Protein AF-A0A9D4FCJ6-F1 (afdb_monomer_lite)

Organism: Dreissena polymorpha (NCBI:txid45954)

Secondary structure (DSSP, 8-state):
-PPPPEEP-S-PPTT-PPPEE---SSHHHHHHHHHHGGGGTTSS--------HHHHHHHHHHHHHS-TT-EEEEETTEEEEE-TTS-EEE--HHHHHHHHSS----S-SSSS---

Foldseek 3Di:
DFDDWDFDDDDDDPPDDTDTDGDDPDPVVVVVCVVCQCVCPVPPDHDADPEDPLLVVLQVLLQVQDDPLKDWGDDPNWIWIQDNVRDIDTDDQVNSCVSPVDGRDDPDDDPPDDD

Radius of gyration: 16.78 Å; chains: 1; bounding box: 44×42×33 Å

pLDDT: mean 80.66, std 16.53, range [35.34, 95.31]

Sequence (115 aa):
MALRPARTGSHLKEGYTRPIIVKFVARQKRNFVMSNRKLFKGTNIFINEDLTNINQKVLMTIKKALPEKETVWSWDGKLFHKTTKGDIRPIAYEDYKQLMGMDWPKLINRFFNVQ

Structure (mmCIF, N/CA/C/O backbone):
data_AF-A0A9D4FCJ6-F1
#
_entry.id   AF-A0A9D4FCJ6-F1
#
loop_
_atom_site.group_PDB
_atom_site.id
_atom_site.type_symbol
_atom_site.label_atom_id
_atom_site.label_alt_id
_atom_site.label_comp_id
_atom_site.label_asym_id
_atom_site.label_entity_id
_atom_site.label_seq_id
_atom_site.pdbx_PDB_ins_code
_atom_site.Cartn_x
_atom_site.Cartn_y
_atom_site.Cartn_z
_atom_site.occupancy
_atom_site.B_iso_or_equiv
_atom_site.auth_seq_id
_atom_site.auth_comp_id
_atom_site.auth_asym_id
_atom_site.auth_atom_id
_atom_site.pdbx_PDB_model_num
ATOM 1 N N . MET A 1 1 ? -6.524 -22.218 -16.390 1.00 35.81 1 MET A N 1
ATOM 2 C CA . MET A 1 1 ? -5.585 -23.123 -15.697 1.00 35.81 1 MET A CA 1
ATOM 3 C C . MET A 1 1 ? -4.798 -22.299 -14.682 1.00 35.81 1 MET A C 1
ATOM 5 O O . MET A 1 1 ? -4.060 -21.417 -15.094 1.00 35.81 1 MET A O 1
ATOM 9 N N . ALA A 1 2 ? -5.053 -22.454 -13.380 1.00 35.34 2 ALA A N 1
ATOM 10 C CA . ALA A 1 2 ? -4.330 -21.732 -12.327 1.00 35.34 2 ALA A CA 1
ATOM 11 C C . ALA A 1 2 ? -3.246 -22.652 -11.747 1.00 35.34 2 ALA A C 1
ATOM 13 O O . ALA A 1 2 ? -3.515 -23.821 -11.480 1.00 35.34 2 ALA A O 1
ATOM 14 N N . LEU A 1 3 ? -2.023 -22.139 -11.601 1.00 45.19 3 LEU A N 1
ATOM 15 C CA . LEU A 1 3 ? -0.913 -22.855 -10.971 1.00 45.19 3 LEU A CA 1
ATOM 16 C C . LEU A 1 3 ? -1.247 -23.132 -9.495 1.00 45.19 3 LEU A C 1
ATOM 18 O O . LEU A 1 3 ? -1.906 -22.315 -8.850 1.00 45.19 3 LEU A O 1
ATOM 22 N N . ARG A 1 4 ? -0.817 -24.292 -8.975 1.00 45.94 4 ARG A N 1
ATOM 23 C CA . ARG A 1 4 ? -1.114 -24.729 -7.601 1.00 45.94 4 ARG A CA 1
ATOM 24 C C . ARG A 1 4 ? -0.686 -23.653 -6.584 1.00 45.94 4 ARG A C 1
ATOM 26 O O . ARG A 1 4 ? 0.454 -23.194 -6.655 1.00 45.94 4 ARG A O 1
ATOM 33 N N . PRO A 1 5 ? -1.560 -23.258 -5.645 1.00 58.53 5 PRO A N 1
ATOM 34 C CA . PRO A 1 5 ? -1.207 -22.298 -4.606 1.00 58.53 5 PRO A CA 1
ATOM 35 C C . PRO A 1 5 ? -0.121 -22.857 -3.676 1.00 58.53 5 PRO A C 1
ATOM 37 O O . PRO A 1 5 ? -0.233 -23.987 -3.201 1.00 58.53 5 PRO A O 1
ATOM 40 N N . ALA A 1 6 ? 0.905 -22.056 -3.388 1.00 66.31 6 ALA A N 1
ATOM 41 C CA . ALA A 1 6 ? 1.949 -22.388 -2.416 1.00 66.31 6 ALA A CA 1
ATOM 42 C C . ALA A 1 6 ? 1.629 -21.748 -1.051 1.00 66.31 6 ALA A C 1
ATOM 44 O O . ALA A 1 6 ? 1.069 -20.653 -0.995 1.00 66.31 6 ALA A O 1
ATOM 45 N N . ARG A 1 7 ? 1.973 -22.415 0.060 1.00 64.69 7 ARG A N 1
ATOM 46 C CA . ARG A 1 7 ? 1.858 -21.860 1.426 1.00 64.69 7 ARG A CA 1
ATOM 47 C C . ARG A 1 7 ? 3.229 -21.384 1.914 1.00 64.69 7 ARG A C 1
ATOM 49 O O . ARG A 1 7 ? 4.216 -22.081 1.704 1.00 64.69 7 ARG A O 1
ATOM 56 N N . THR A 1 8 ? 3.290 -20.239 2.588 1.00 62.97 8 THR A N 1
ATOM 57 C CA . THR A 1 8 ? 4.548 -19.652 3.095 1.00 62.97 8 THR A CA 1
ATOM 58 C C . THR A 1 8 ? 4.866 -20.102 4.529 1.00 62.97 8 THR A C 1
ATOM 60 O O . THR A 1 8 ? 3.956 -20.183 5.354 1.00 62.97 8 THR A O 1
ATOM 63 N N . GLY A 1 9 ? 6.153 -20.330 4.841 1.00 58.38 9 GLY A N 1
ATOM 64 C CA . GLY A 1 9 ? 6.679 -20.602 6.194 1.00 58.38 9 GLY A CA 1
ATOM 65 C C . GLY A 1 9 ? 6.481 -22.043 6.693 1.00 58.38 9 GLY A C 1
ATOM 66 O O . GLY A 1 9 ? 5.451 -22.660 6.425 1.00 58.38 9 GLY A O 1
ATOM 67 N N . SER A 1 10 ? 7.466 -22.598 7.415 1.00 56.03 10 SER A N 1
ATOM 68 C CA . SER A 1 10 ? 7.436 -23.970 7.961 1.00 56.03 10 SER A CA 1
ATOM 69 C C . SER A 1 10 ? 6.685 -24.081 9.295 1.00 56.03 10 SER A C 1
ATOM 71 O O . SER A 1 10 ? 6.004 -25.084 9.512 1.00 56.03 10 SER A O 1
ATOM 73 N N . HIS A 1 11 ? 6.701 -23.033 10.128 1.00 57.62 11 HIS A N 1
ATOM 74 C CA . HIS A 1 11 ? 6.054 -22.997 11.446 1.00 57.62 11 HIS A CA 1
ATOM 75 C C . HIS A 1 11 ? 5.089 -21.811 11.564 1.00 57.62 11 HIS A C 1
ATOM 77 O O . HIS A 1 11 ? 5.460 -20.663 11.332 1.00 57.62 11 HIS A O 1
ATOM 83 N N . LEU A 1 12 ? 3.836 -22.097 11.916 1.00 63.62 12 LEU A N 1
ATOM 84 C CA . LEU A 1 12 ? 2.846 -21.090 12.295 1.00 63.62 12 LEU A CA 1
ATOM 85 C C . LEU A 1 12 ? 2.755 -20.998 13.814 1.00 63.62 12 LEU A C 1
ATOM 87 O O . LEU A 1 12 ? 2.987 -21.990 14.500 1.00 63.62 12 LEU A O 1
ATOM 91 N N . LYS A 1 13 ? 2.310 -19.843 14.318 1.00 71.69 13 LYS A N 1
ATOM 92 C CA . LYS A 1 13 ? 1.714 -19.776 15.656 1.00 71.69 13 LYS A CA 1
ATOM 93 C C . LYS A 1 13 ? 0.420 -20.592 15.675 1.00 71.69 13 LYS A C 1
ATOM 95 O O . LYS A 1 13 ? -0.358 -20.541 14.721 1.00 71.69 13 LYS A O 1
ATOM 100 N N . GLU A 1 14 ? 0.207 -21.325 16.759 1.00 79.06 14 GLU A N 1
ATOM 101 C CA . GLU A 1 14 ? -1.003 -22.110 16.995 1.00 79.06 14 GLU A CA 1
ATOM 102 C C . GLU A 1 14 ? -2.263 -21.235 16.852 1.00 79.06 14 GLU A C 1
ATOM 104 O O . GLU A 1 14 ? -2.270 -20.070 17.254 1.00 79.06 14 GLU A O 1
ATOM 109 N N . GLY A 1 15 ? -3.299 -21.761 16.190 1.00 79.00 15 GLY A N 1
ATOM 110 C CA . GLY A 1 15 ? -4.557 -21.044 15.933 1.00 79.00 15 GLY A CA 1
ATOM 111 C C . GLY A 1 15 ? -4.603 -20.142 14.687 1.00 79.00 15 GLY A C 1
ATOM 112 O O . GLY A 1 15 ? -5.662 -19.595 14.389 1.00 79.00 15 GLY A O 1
ATOM 113 N N . TYR A 1 16 ? -3.516 -19.997 13.916 1.00 79.94 16 TYR A N 1
ATOM 114 C CA . TYR A 1 16 ? -3.502 -19.169 12.695 1.00 79.94 16 TYR A CA 1
ATOM 115 C C . TYR A 1 16 ? -3.460 -20.005 11.410 1.00 79.94 16 TYR A C 1
ATOM 117 O O . TYR A 1 16 ? -2.755 -21.005 11.327 1.00 79.94 16 TYR A O 1
ATOM 125 N N . THR A 1 17 ? -4.171 -19.573 10.363 1.00 84.12 17 THR A N 1
ATOM 126 C CA . THR A 1 17 ? -4.112 -20.209 9.030 1.00 84.12 17 THR A CA 1
ATOM 127 C C . THR A 1 17 ? -2.962 -19.630 8.199 1.00 84.12 17 THR A C 1
ATOM 129 O O . THR A 1 17 ? -2.733 -18.420 8.219 1.00 84.12 17 THR A O 1
ATOM 132 N N . ARG A 1 18 ? -2.234 -20.474 7.442 1.00 82.69 18 ARG A N 1
ATOM 133 C CA . ARG A 1 18 ? -1.125 -20.009 6.580 1.00 82.69 18 ARG A CA 1
ATOM 134 C C . ARG A 1 18 ? -1.661 -19.114 5.466 1.00 82.69 18 ARG A C 1
ATOM 136 O O . ARG A 1 18 ? -2.619 -19.517 4.802 1.00 82.69 18 ARG A O 1
ATOM 143 N N . PRO A 1 19 ? -0.999 -17.981 5.180 1.00 88.25 19 PRO A N 1
ATOM 144 C CA . PRO A 1 19 ? -1.234 -17.257 3.945 1.00 88.25 19 PRO A CA 1
ATOM 145 C C . PRO A 1 19 ? -1.007 -18.164 2.735 1.00 88.25 19 PRO A C 1
ATOM 147 O O . PRO A 1 19 ? -0.107 -19.012 2.721 1.00 88.25 19 PRO A O 1
ATOM 150 N N . ILE A 1 20 ? -1.830 -17.963 1.712 1.00 90.62 20 ILE A N 1
ATOM 151 C CA . ILE A 1 20 ? -1.710 -18.645 0.431 1.00 90.62 20 ILE A CA 1
ATOM 152 C C . ILE A 1 20 ? -1.101 -17.662 -0.566 1.00 90.62 20 ILE A C 1
ATOM 154 O O . ILE A 1 20 ? -1.678 -16.607 -0.824 1.00 90.62 20 ILE A O 1
ATOM 158 N N . ILE A 1 21 ? 0.043 -18.019 -1.151 1.00 90.75 21 ILE A N 1
ATOM 159 C CA . ILE A 1 21 ? 0.642 -17.268 -2.255 1.00 90.75 21 ILE A CA 1
ATOM 160 C C . ILE A 1 21 ? 0.026 -17.767 -3.558 1.00 90.75 21 ILE A C 1
ATOM 162 O O . ILE A 1 21 ? 0.144 -18.940 -3.927 1.00 90.75 21 I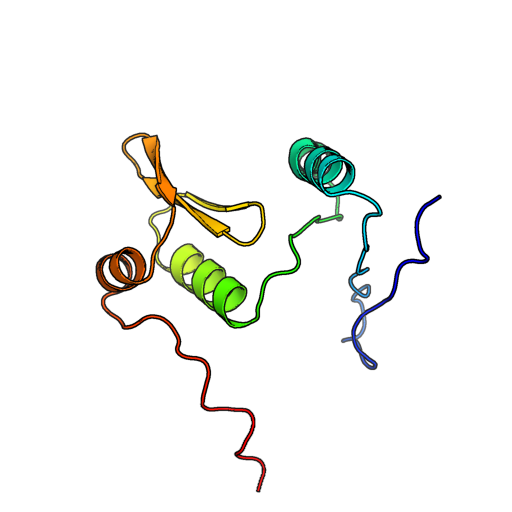LE A O 1
ATOM 166 N N . VAL A 1 22 ? -0.626 -16.851 -4.270 1.00 91.88 22 VAL A N 1
ATOM 167 C CA . VAL A 1 22 ? -1.272 -17.124 -5.553 1.00 91.88 22 VAL A CA 1
ATOM 168 C C . VAL A 1 22 ? -0.478 -16.461 -6.670 1.00 91.88 22 VAL A C 1
ATOM 170 O O . VAL A 1 22 ? -0.413 -15.236 -6.764 1.00 91.88 22 VAL A O 1
ATOM 173 N N . LYS A 1 23 ? 0.088 -17.278 -7.563 1.00 92.50 23 LYS A N 1
ATOM 174 C CA . LYS A 1 23 ? 0.703 -16.802 -8.804 1.00 92.50 23 LYS A CA 1
ATOM 175 C C . LYS A 1 23 ? -0.340 -16.794 -9.917 1.00 92.50 23 LYS A C 1
ATOM 177 O O . LYS A 1 23 ? -0.823 -17.841 -10.346 1.00 92.50 23 LYS A O 1
ATOM 182 N N . PHE A 1 24 ? -0.684 -15.606 -10.397 1.00 92.75 24 PHE A N 1
ATOM 183 C CA . PHE A 1 24 ? -1.604 -15.451 -11.520 1.00 92.75 24 PHE A CA 1
ATOM 184 C C . PHE A 1 24 ? -0.896 -15.710 -12.850 1.00 92.75 24 PHE A C 1
ATOM 186 O O . PHE A 1 24 ? 0.252 -15.320 -13.037 1.00 92.75 24 PHE A O 1
ATOM 193 N N . VAL A 1 25 ? -1.619 -16.308 -13.799 1.00 94.38 25 VAL A N 1
ATOM 194 C CA . VAL A 1 25 ? -1.124 -16.528 -15.170 1.00 94.38 25 VAL A CA 1
ATOM 195 C C . VAL A 1 25 ? -0.982 -15.235 -15.974 1.00 94.38 25 VAL A C 1
ATOM 197 O O . VAL A 1 25 ? -0.210 -15.182 -16.920 1.00 94.38 25 VAL A O 1
ATOM 200 N N . ALA A 1 26 ? -1.727 -14.190 -15.604 1.00 94.25 26 ALA A N 1
ATOM 201 C CA . ALA A 1 26 ? -1.723 -12.904 -16.287 1.00 94.25 26 ALA A CA 1
ATOM 202 C C . ALA A 1 26 ? -1.989 -11.758 -15.305 1.00 94.25 26 ALA A C 1
ATOM 204 O O . ALA A 1 26 ? -2.814 -11.882 -14.391 1.00 94.25 26 ALA A O 1
ATOM 205 N N . ARG A 1 27 ? -1.357 -10.603 -15.548 1.00 91.50 27 ARG A N 1
ATOM 206 C CA . ARG A 1 27 ? -1.531 -9.382 -14.738 1.00 91.50 27 ARG A CA 1
ATOM 207 C C . ARG A 1 27 ? -2.981 -8.891 -14.724 1.00 91.50 27 ARG A C 1
ATOM 209 O O . ARG A 1 27 ? -3.472 -8.474 -13.684 1.00 91.50 27 ARG A O 1
ATOM 216 N N . GLN A 1 28 ? -3.708 -9.032 -15.832 1.00 94.06 28 GLN A N 1
ATOM 217 C CA . GLN A 1 28 ? -5.133 -8.681 -15.904 1.00 94.06 28 GLN A CA 1
ATOM 218 C C . GLN A 1 28 ? -5.991 -9.503 -14.926 1.00 94.06 28 GLN A C 1
ATOM 220 O O . GLN A 1 28 ? -6.870 -8.952 -14.269 1.00 94.06 28 GLN A O 1
ATOM 225 N N . LYS A 1 29 ? -5.707 -10.806 -14.769 1.00 95.31 29 LYS A N 1
ATOM 226 C CA . LYS A 1 29 ? -6.425 -11.674 -13.819 1.00 95.31 29 LYS A CA 1
ATOM 227 C C . LYS A 1 29 ? -6.123 -11.290 -12.372 1.00 95.31 29 LYS A C 1
ATOM 229 O O . LYS A 1 29 ? -7.046 -11.206 -11.568 1.00 95.31 29 LYS A O 1
ATOM 234 N N . ARG A 1 30 ? -4.858 -10.980 -12.066 1.00 93.88 30 ARG A N 1
ATOM 235 C CA . ARG A 1 30 ? -4.467 -10.397 -10.773 1.00 93.88 30 ARG A CA 1
ATOM 236 C C . ARG A 1 30 ? -5.253 -9.112 -10.500 1.00 93.88 30 ARG A C 1
ATOM 238 O O . ARG A 1 30 ? -5.854 -8.991 -9.441 1.00 93.88 30 ARG A O 1
ATOM 245 N N . ASN A 1 31 ? -5.285 -8.182 -11.454 1.00 92.75 31 ASN A N 1
ATOM 246 C CA . ASN A 1 31 ? -5.956 -6.889 -11.292 1.00 92.75 31 ASN A CA 1
ATOM 247 C C . ASN A 1 31 ? -7.464 -7.044 -11.079 1.00 92.75 31 ASN A C 1
ATOM 249 O O . ASN A 1 31 ? -8.017 -6.369 -10.217 1.00 92.75 31 ASN A O 1
ATOM 253 N N . PHE A 1 32 ? -8.105 -7.965 -11.804 1.00 94.31 32 PHE A N 1
ATOM 254 C CA . PHE A 1 32 ? -9.514 -8.305 -11.609 1.00 94.31 32 PHE A CA 1
ATOM 255 C C . PHE A 1 32 ? -9.798 -8.811 -10.187 1.00 94.31 32 PHE A C 1
ATOM 257 O O . PHE A 1 32 ? -10.767 -8.390 -9.563 1.00 94.31 32 PHE A O 1
ATOM 264 N N . VAL A 1 33 ? -8.947 -9.682 -9.637 1.00 93.88 33 VAL A N 1
ATOM 265 C CA . VAL A 1 33 ? -9.102 -10.146 -8.248 1.00 93.88 33 VAL A CA 1
ATOM 266 C C . VAL A 1 33 ? -8.843 -9.006 -7.260 1.00 93.88 33 VAL A C 1
ATOM 268 O O . VAL A 1 33 ? -9.628 -8.792 -6.338 1.00 93.88 33 VAL A O 1
ATOM 271 N N . MET A 1 34 ? -7.780 -8.226 -7.471 1.00 92.75 34 MET A N 1
ATOM 272 C CA . MET A 1 34 ? -7.410 -7.124 -6.582 1.00 92.75 34 MET A CA 1
ATOM 273 C C . MET A 1 34 ? -8.461 -6.010 -6.543 1.00 92.75 34 MET A C 1
ATOM 275 O O . MET A 1 34 ? -8.681 -5.445 -5.473 1.00 92.75 34 MET A O 1
ATOM 279 N N . SER A 1 35 ? -9.129 -5.686 -7.656 1.00 92.31 35 SER A N 1
ATOM 280 C CA . SER A 1 35 ? -10.197 -4.673 -7.688 1.00 92.31 35 SER A CA 1
ATOM 281 C C . SER A 1 35 ? -11.464 -5.131 -6.959 1.00 92.31 35 SER A C 1
ATOM 283 O O . SER A 1 35 ? -12.160 -4.321 -6.346 1.00 92.31 35 SER A O 1
ATOM 285 N N . ASN A 1 36 ? -11.722 -6.440 -6.952 1.00 94.44 36 ASN A N 1
ATOM 286 C CA . ASN A 1 36 ? -12.871 -7.052 -6.290 1.00 94.44 36 ASN A CA 1
ATOM 287 C C . ASN A 1 36 ? -12.602 -7.477 -4.837 1.00 94.44 36 ASN A C 1
ATOM 289 O O . ASN A 1 36 ? -13.515 -7.945 -4.163 1.00 94.44 36 ASN A O 1
ATOM 293 N N . ARG A 1 37 ? -11.396 -7.255 -4.290 1.00 92.94 37 ARG A N 1
ATOM 294 C CA . ARG A 1 37 ? -11.051 -7.650 -2.906 1.00 92.94 37 ARG A CA 1
ATOM 295 C C . ARG A 1 37 ? -11.984 -7.073 -1.836 1.00 92.94 37 ARG A C 1
ATOM 297 O O . ARG A 1 37 ? -12.154 -7.671 -0.781 1.00 92.94 37 ARG A O 1
ATOM 304 N N . LYS A 1 38 ? -12.613 -5.924 -2.113 1.00 91.31 38 LYS A N 1
ATOM 305 C CA . LYS A 1 38 ? -13.594 -5.287 -1.220 1.00 91.31 38 LYS A CA 1
ATOM 306 C C . LYS A 1 38 ? -14.815 -6.168 -0.938 1.00 91.31 38 LYS A C 1
ATOM 308 O O . LYS A 1 3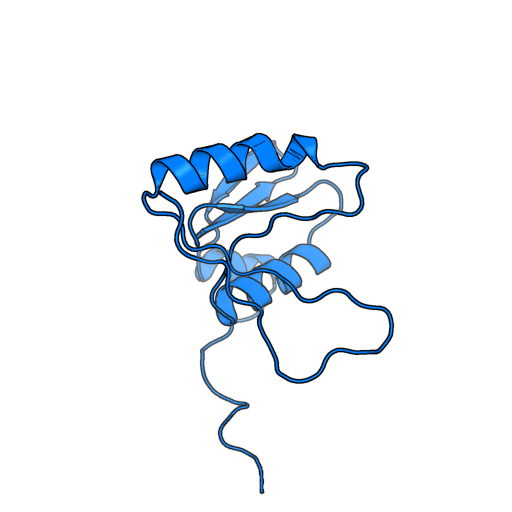8 ? -15.436 -5.986 0.100 1.00 91.31 38 LYS A O 1
ATOM 313 N N . LEU A 1 39 ? -15.133 -7.117 -1.824 1.00 94.44 39 LEU A N 1
ATOM 314 C CA . LEU A 1 39 ? -16.236 -8.065 -1.642 1.00 94.44 39 LEU A CA 1
ATOM 315 C C . LEU A 1 39 ? -15.996 -9.021 -0.464 1.00 94.44 39 LEU A C 1
ATOM 317 O O . LEU A 1 39 ? -16.945 -9.581 0.065 1.00 94.44 39 LEU A O 1
ATOM 321 N N . PHE A 1 40 ? -14.744 -9.170 -0.023 1.00 92.06 40 PHE A N 1
ATOM 322 C CA . PHE A 1 40 ? -14.385 -9.954 1.159 1.00 92.06 40 PHE A CA 1
ATOM 323 C C . PHE A 1 40 ? -14.424 -9.134 2.457 1.00 92.06 40 PHE A C 1
ATOM 325 O O . PHE A 1 40 ? -14.167 -9.673 3.534 1.00 92.06 40 PHE A O 1
ATOM 332 N N . LYS A 1 41 ? -14.745 -7.834 2.402 1.00 89.88 41 LYS A N 1
ATOM 333 C CA . LYS A 1 41 ? -14.899 -7.018 3.612 1.00 89.88 41 LYS A CA 1
ATOM 334 C C . LYS A 1 41 ? -16.071 -7.556 4.442 1.00 89.88 41 LYS A C 1
ATOM 336 O O . LYS A 1 41 ? -17.144 -7.793 3.905 1.00 89.88 41 LYS A O 1
ATOM 341 N N . GLY A 1 42 ? -15.859 -7.729 5.746 1.00 92.06 42 GLY A N 1
ATOM 342 C CA . GLY A 1 42 ? -16.838 -8.358 6.644 1.00 92.06 42 GLY A CA 1
ATOM 343 C C . GLY A 1 42 ? -16.719 -9.883 6.715 1.00 92.06 42 GLY A C 1
ATOM 344 O O . GLY A 1 42 ? -17.371 -10.503 7.546 1.00 92.06 42 GLY A O 1
ATOM 345 N N . THR A 1 43 ? -15.852 -10.485 5.897 1.00 93.31 43 THR A N 1
ATOM 346 C CA . THR A 1 43 ? -15.425 -11.879 6.057 1.00 93.31 43 THR A CA 1
ATOM 347 C C . THR A 1 43 ? -14.088 -11.946 6.803 1.00 93.31 43 THR A C 1
ATOM 349 O O . THR A 1 43 ? -13.398 -10.936 6.951 1.00 93.31 43 THR A O 1
ATOM 352 N N . ASN A 1 44 ? -13.675 -13.150 7.206 1.00 89.00 44 ASN A N 1
ATOM 353 C CA . ASN A 1 44 ? -12.353 -13.408 7.794 1.00 89.00 44 ASN A CA 1
ATOM 354 C C . ASN A 1 44 ? -11.249 -13.637 6.738 1.00 89.00 44 ASN A C 1
ATOM 356 O O . ASN A 1 44 ? -10.199 -14.200 7.047 1.00 89.00 44 ASN A O 1
ATOM 360 N N . ILE A 1 45 ? -11.482 -13.238 5.482 1.00 90.62 45 ILE A N 1
ATOM 361 C CA . ILE A 1 45 ? -10.550 -13.426 4.365 1.00 90.62 45 ILE A CA 1
ATOM 362 C C . ILE A 1 45 ? -10.008 -12.070 3.916 1.00 90.62 45 ILE A C 1
ATOM 364 O O . ILE A 1 45 ? -10.757 -11.139 3.627 1.00 90.62 45 ILE A O 1
ATOM 368 N N . PHE A 1 46 ? -8.684 -11.988 3.789 1.00 90.56 46 PHE A N 1
ATOM 369 C CA . PHE A 1 46 ? -7.984 -10.795 3.324 1.00 90.56 46 PHE A CA 1
ATOM 370 C C . PHE A 1 46 ? -7.151 -11.119 2.087 1.00 90.56 46 PHE A C 1
ATOM 372 O O . PHE A 1 46 ? -6.424 -12.111 2.055 1.00 90.56 46 PHE A O 1
ATOM 379 N N . ILE A 1 47 ? -7.229 -10.251 1.080 1.00 92.38 47 ILE A N 1
ATOM 380 C CA . ILE A 1 47 ? -6.407 -10.325 -0.130 1.00 92.38 47 ILE A CA 1
ATOM 381 C C . ILE A 1 47 ? -5.462 -9.127 -0.116 1.00 92.38 47 ILE A C 1
ATOM 383 O O . ILE A 1 47 ? -5.906 -7.984 -0.234 1.00 92.38 47 ILE A O 1
ATOM 387 N N . ASN A 1 48 ? -4.167 -9.408 0.010 1.00 90.19 48 ASN A N 1
ATOM 388 C CA . ASN A 1 48 ? -3.098 -8.414 0.012 1.00 90.19 48 ASN A CA 1
ATOM 389 C C . ASN A 1 48 ? -2.162 -8.641 -1.179 1.00 90.19 48 ASN A C 1
ATOM 391 O O . ASN A 1 48 ? -2.017 -9.767 -1.658 1.00 90.19 48 ASN A O 1
ATOM 395 N N . GLU A 1 49 ? -1.519 -7.573 -1.652 1.00 90.38 49 GLU A N 1
ATOM 396 C CA . GLU A 1 49 ? -0.426 -7.714 -2.613 1.00 90.38 49 GLU A CA 1
ATOM 397 C C . GLU A 1 49 ? 0.813 -8.303 -1.931 1.00 90.38 49 GLU A C 1
ATOM 399 O O . GLU A 1 49 ? 1.125 -7.954 -0.792 1.00 90.38 49 GLU A O 1
ATOM 404 N N . ASP A 1 50 ? 1.531 -9.164 -2.649 1.00 90.50 50 ASP A N 1
ATOM 405 C CA . ASP A 1 50 ? 2.862 -9.617 -2.252 1.00 90.50 50 ASP A CA 1
ATOM 406 C C . ASP A 1 50 ? 3.872 -8.509 -2.578 1.00 90.50 50 ASP A C 1
ATOM 408 O O . ASP A 1 50 ? 4.233 -8.290 -3.737 1.00 90.50 50 ASP A O 1
ATOM 412 N N . LEU A 1 51 ? 4.218 -7.718 -1.563 1.00 90.50 51 LEU A N 1
ATOM 413 C CA . LEU A 1 51 ? 5.141 -6.595 -1.676 1.00 90.50 51 LEU A CA 1
ATOM 414 C C . LEU A 1 51 ? 6.554 -7.026 -1.297 1.00 90.50 51 LEU A C 1
ATOM 416 O O . LEU A 1 51 ? 6.761 -7.916 -0.475 1.00 90.50 51 LEU A O 1
ATOM 420 N N . THR A 1 52 ? 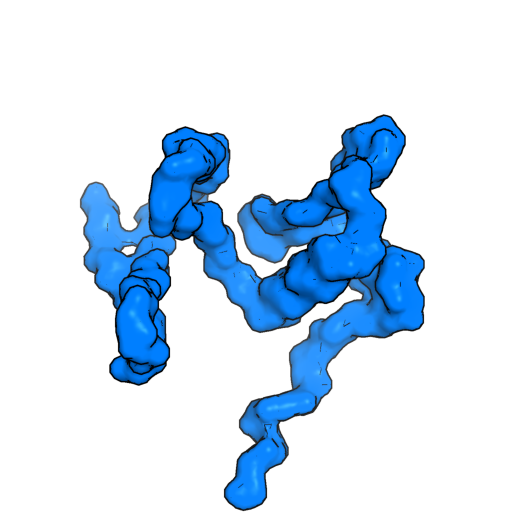7.547 -6.311 -1.821 1.00 88.81 52 THR A N 1
ATOM 421 C CA . THR A 1 52 ? 8.911 -6.429 -1.303 1.00 88.81 52 THR A CA 1
ATOM 422 C C . THR A 1 52 ? 8.940 -6.045 0.179 1.00 88.81 52 THR A C 1
ATOM 424 O O . THR A 1 52 ? 8.152 -5.215 0.639 1.00 88.81 52 THR A O 1
ATOM 427 N N . ASN A 1 53 ? 9.888 -6.607 0.934 1.00 85.62 53 ASN A N 1
ATOM 428 C CA . ASN A 1 53 ? 10.036 -6.326 2.367 1.00 85.62 53 ASN A CA 1
ATOM 429 C C . ASN A 1 53 ? 10.136 -4.813 2.652 1.00 85.62 53 ASN A C 1
ATOM 431 O O . ASN A 1 53 ? 9.525 -4.320 3.598 1.00 85.62 53 ASN A O 1
ATOM 435 N N . ILE A 1 54 ? 10.839 -4.062 1.792 1.00 87.00 54 ILE A N 1
ATOM 436 C CA . ILE A 1 54 ? 10.913 -2.599 1.899 1.00 87.00 54 ILE A CA 1
ATOM 437 C C . ILE A 1 54 ? 9.533 -1.964 1.728 1.00 87.00 54 ILE A C 1
ATOM 439 O O . ILE A 1 54 ? 9.103 -1.222 2.606 1.00 87.00 54 ILE A O 1
ATOM 443 N N . ASN A 1 55 ? 8.826 -2.258 0.632 1.00 89.12 55 ASN A N 1
ATOM 444 C CA . ASN A 1 55 ? 7.537 -1.622 0.351 1.00 89.12 55 ASN A CA 1
ATOM 445 C C . ASN A 1 55 ? 6.502 -1.979 1.418 1.00 89.12 55 ASN A C 1
ATOM 447 O O . ASN A 1 55 ? 5.704 -1.130 1.808 1.00 89.12 55 ASN A O 1
ATOM 451 N N . GLN A 1 56 ? 6.548 -3.204 1.943 1.00 89.31 56 GLN A N 1
ATOM 452 C CA . GLN A 1 56 ? 5.712 -3.607 3.065 1.00 89.31 56 GLN A CA 1
ATOM 453 C C . GLN A 1 56 ? 6.038 -2.802 4.330 1.00 89.31 56 GLN A C 1
ATOM 455 O O . GLN A 1 56 ? 5.121 -2.309 4.984 1.00 89.31 56 GLN A O 1
ATOM 460 N N . LYS A 1 57 ? 7.322 -2.627 4.673 1.00 88.00 57 LYS A N 1
ATOM 461 C CA . LYS A 1 57 ? 7.734 -1.792 5.812 1.00 88.00 57 LYS A CA 1
ATOM 462 C C . LYS A 1 57 ? 7.271 -0.354 5.642 1.00 88.00 57 LYS A C 1
ATOM 464 O O . LYS A 1 57 ? 6.639 0.172 6.546 1.00 88.00 57 LYS A O 1
ATOM 469 N N . VAL A 1 58 ? 7.525 0.247 4.483 1.00 89.62 58 VAL A N 1
ATOM 470 C CA . VAL A 1 58 ? 7.119 1.623 4.188 1.00 89.62 58 VAL A CA 1
ATOM 471 C C . VAL A 1 58 ? 5.610 1.784 4.309 1.00 89.62 58 VAL A C 1
ATOM 473 O O . VAL A 1 58 ? 5.154 2.657 5.041 1.00 89.62 58 VAL A O 1
ATOM 476 N N . LEU A 1 59 ? 4.833 0.902 3.676 1.00 90.69 59 LEU A N 1
ATOM 477 C CA . LEU A 1 59 ? 3.375 0.923 3.758 1.00 90.69 59 LEU A CA 1
ATOM 478 C C . LEU A 1 59 ? 2.893 0.881 5.213 1.00 90.69 59 LEU A C 1
ATOM 480 O O . LEU A 1 59 ? 2.037 1.671 5.601 1.00 90.69 59 LEU A O 1
ATOM 484 N N . MET A 1 60 ? 3.448 -0.020 6.025 1.00 89.31 60 MET A N 1
ATOM 485 C CA . MET A 1 60 ? 3.053 -0.176 7.427 1.00 89.31 60 MET A CA 1
ATOM 486 C C . MET A 1 60 ? 3.489 1.007 8.294 1.00 89.31 60 MET A C 1
ATOM 488 O O . MET A 1 60 ? 2.752 1.396 9.196 1.00 89.31 60 MET A O 1
ATOM 492 N N . THR A 1 61 ? 4.660 1.582 8.030 1.00 88.62 61 THR A N 1
ATOM 493 C CA . THR A 1 61 ? 5.174 2.758 8.737 1.00 88.62 61 THR A CA 1
ATOM 494 C C . THR A 1 61 ? 4.319 3.988 8.453 1.00 88.62 61 THR A C 1
ATOM 496 O O . THR A 1 61 ? 3.841 4.621 9.390 1.00 88.62 61 THR A O 1
ATOM 499 N N . ILE A 1 62 ? 4.043 4.272 7.177 1.00 88.62 62 ILE A N 1
ATOM 500 C CA . ILE A 1 62 ? 3.183 5.390 6.769 1.00 88.62 62 ILE A CA 1
ATOM 501 C C . ILE A 1 62 ? 1.780 5.208 7.348 1.00 88.62 62 ILE A C 1
ATOM 503 O O . ILE A 1 62 ? 1.241 6.118 7.965 1.00 88.62 62 ILE A O 1
ATOM 507 N N . LYS A 1 63 ? 1.199 4.007 7.230 1.00 89.25 63 LYS A N 1
ATOM 508 C CA . LYS A 1 63 ? -0.154 3.728 7.730 1.00 89.25 63 LYS A CA 1
ATOM 509 C C . LYS A 1 63 ? -0.315 3.986 9.233 1.00 89.25 63 LYS A C 1
ATOM 511 O O . LYS A 1 63 ? -1.421 4.274 9.667 1.00 89.25 63 LYS A O 1
ATOM 516 N N . LYS A 1 64 ? 0.758 3.854 10.019 1.00 88.00 64 LYS A N 1
ATOM 517 C CA . LYS A 1 64 ? 0.751 4.137 11.463 1.00 88.00 64 LYS A CA 1
ATOM 518 C C . LYS A 1 64 ? 0.896 5.621 11.794 1.00 88.00 64 LYS A C 1
ATOM 520 O O . LYS A 1 64 ? 0.448 6.025 12.858 1.00 88.00 64 LYS A O 1
ATOM 525 N N . ALA A 1 65 ? 1.561 6.390 10.937 1.00 86.06 65 ALA A N 1
ATOM 526 C CA . ALA A 1 65 ? 1.838 7.804 11.176 1.00 86.06 65 ALA A CA 1
ATOM 527 C C . ALA A 1 65 ? 0.812 8.745 10.537 1.00 86.06 65 ALA A C 1
ATOM 529 O O . ALA A 1 65 ? 0.694 9.889 10.968 1.00 86.06 65 ALA A O 1
ATOM 530 N N . LEU A 1 66 ? 0.084 8.288 9.513 1.00 84.50 66 LEU A N 1
ATOM 531 C CA . LEU A 1 66 ? -0.900 9.120 8.831 1.00 84.50 66 LEU A CA 1
ATOM 532 C C . LEU A 1 66 ? -2.100 9.461 9.732 1.00 84.50 66 LEU A C 1
ATOM 534 O O . LEU A 1 66 ? -2.562 8.603 10.492 1.00 84.50 66 LEU A O 1
ATOM 538 N N . PRO A 1 67 ? -2.660 10.679 9.597 1.00 82.88 67 PRO A N 1
ATOM 539 C CA . PRO A 1 67 ? -3.940 11.029 10.199 1.00 82.88 67 PRO A CA 1
ATOM 540 C C . PRO A 1 67 ? -5.056 10.092 9.723 1.00 82.88 67 PRO A C 1
ATOM 542 O O . PRO A 1 67 ? -5.052 9.642 8.581 1.00 82.88 67 PRO A O 1
ATOM 545 N N . GLU A 1 68 ? -6.080 9.879 10.551 1.00 81.81 68 GLU A N 1
ATOM 546 C CA . GLU A 1 68 ? -7.196 8.960 10.253 1.00 81.81 68 GLU A CA 1
ATOM 547 C C . GLU A 1 68 ? -7.965 9.304 8.961 1.00 81.81 68 GLU A C 1
ATOM 549 O O . GLU A 1 68 ? -8.542 8.432 8.310 1.00 81.81 68 GLU A O 1
ATOM 554 N N . LYS A 1 69 ? -7.949 10.581 8.558 1.00 83.69 69 LYS A N 1
ATOM 555 C CA . LYS A 1 69 ? -8.588 11.069 7.325 1.00 83.69 69 LYS A CA 1
ATOM 556 C C . LYS A 1 69 ? -7.787 10.762 6.057 1.00 83.69 69 LYS A C 1
ATOM 558 O O . LYS A 1 69 ? -8.329 10.882 4.958 1.00 83.69 69 LYS A O 1
ATOM 563 N N . GLU A 1 70 ? -6.522 10.381 6.191 1.00 89.06 70 GLU A N 1
ATOM 564 C CA . GLU A 1 70 ? -5.640 10.051 5.076 1.00 89.06 70 GLU A CA 1
ATOM 565 C C . GLU A 1 70 ? -5.536 8.541 4.919 1.00 89.06 70 GLU A C 1
ATOM 567 O O . GLU A 1 70 ? -5.664 7.767 5.868 1.00 89.06 70 GLU A O 1
ATOM 572 N N . THR A 1 71 ? -5.347 8.086 3.684 1.00 90.75 71 THR A N 1
ATOM 573 C CA . THR A 1 71 ? -5.309 6.647 3.407 1.00 90.75 71 THR A CA 1
ATOM 574 C C . THR A 1 71 ? -4.117 6.290 2.549 1.00 90.75 71 THR A C 1
ATOM 576 O O . THR A 1 71 ? -3.760 7.007 1.618 1.00 90.75 71 THR A O 1
ATOM 579 N N . VAL A 1 72 ? -3.515 5.147 2.861 1.00 92.25 72 VAL A N 1
ATOM 580 C CA . VAL A 1 72 ? -2.391 4.585 2.120 1.00 92.25 72 VAL A CA 1
ATOM 581 C C . VAL A 1 72 ? -2.716 3.162 1.690 1.00 92.25 72 VAL A C 1
ATOM 583 O O . VAL A 1 72 ? -3.268 2.370 2.461 1.00 92.25 72 VAL A O 1
ATOM 586 N N . TRP A 1 73 ? -2.394 2.824 0.447 1.00 92.19 73 TRP A N 1
ATOM 587 C CA . TRP A 1 73 ? -2.571 1.478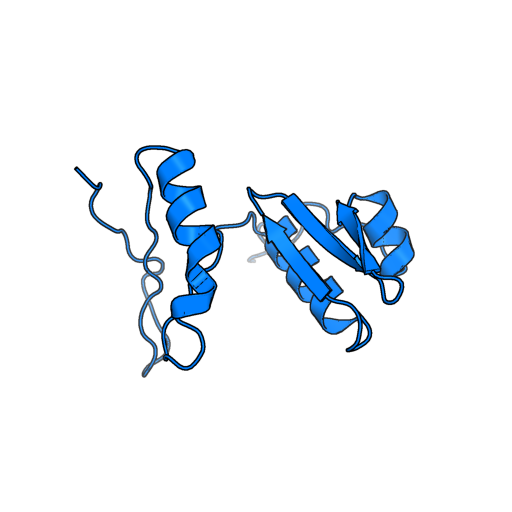 -0.088 1.00 92.19 73 TRP A CA 1
ATOM 588 C C . TRP A 1 73 ? -1.514 1.162 -1.140 1.00 92.19 73 TRP A C 1
ATOM 590 O O . TRP A 1 73 ? -0.836 2.050 -1.654 1.00 92.19 73 TRP A O 1
ATOM 600 N N . SER A 1 74 ? -1.381 -0.120 -1.471 1.00 92.06 74 SER A N 1
ATOM 601 C CA . SER A 1 74 ? -0.571 -0.561 -2.598 1.00 92.06 74 SER A CA 1
ATOM 602 C C . SER A 1 74 ? -1.429 -0.908 -3.808 1.00 92.06 74 SER A C 1
ATOM 604 O O . SER A 1 74 ? -2.572 -1.367 -3.687 1.00 92.06 74 SER A O 1
ATOM 606 N N . TRP A 1 75 ? -0.863 -0.678 -4.985 1.00 90.94 75 TRP A N 1
ATOM 607 C CA . TRP A 1 75 ? -1.395 -1.161 -6.244 1.00 90.94 75 TRP A CA 1
ATOM 608 C C . TRP A 1 75 ? -0.251 -1.437 -7.212 1.00 90.94 75 TRP A C 1
ATOM 610 O O . TRP A 1 75 ? 0.562 -0.561 -7.503 1.00 90.94 75 TRP A O 1
ATOM 620 N N . ASP A 1 76 ? -0.208 -2.666 -7.717 1.00 88.25 76 ASP A N 1
ATOM 621 C CA . ASP A 1 76 ? 0.783 -3.137 -8.681 1.00 88.25 76 ASP A CA 1
ATOM 622 C C . ASP A 1 76 ? 2.227 -2.935 -8.190 1.00 88.25 76 ASP A C 1
ATOM 624 O O . ASP A 1 76 ? 3.111 -2.504 -8.924 1.00 88.25 76 ASP A O 1
ATOM 628 N N . GLY A 1 77 ? 2.460 -3.206 -6.900 1.00 86.88 77 GLY A N 1
ATOM 629 C CA . GLY A 1 77 ? 3.780 -3.071 -6.280 1.00 86.88 77 GLY A CA 1
ATOM 630 C C . GLY A 1 77 ? 4.198 -1.631 -5.966 1.00 86.88 77 GLY A C 1
ATOM 631 O O . GLY A 1 77 ? 5.238 -1.436 -5.336 1.00 86.88 77 GLY A O 1
ATOM 632 N N . LYS A 1 78 ? 3.391 -0.634 -6.345 1.00 89.62 78 LYS A N 1
ATOM 633 C CA . LYS A 1 78 ? 3.589 0.783 -6.013 1.00 89.62 78 LYS A CA 1
ATOM 634 C C . LYS A 1 78 ? 2.734 1.177 -4.816 1.00 89.62 78 LYS A C 1
ATOM 636 O O . LYS A 1 78 ? 1.679 0.589 -4.582 1.00 89.62 78 LYS A O 1
ATOM 641 N N . LEU A 1 79 ? 3.187 2.176 -4.066 1.00 92.38 79 LEU A N 1
ATOM 642 C CA . LEU A 1 79 ? 2.466 2.722 -2.919 1.00 92.38 79 LEU A CA 1
ATOM 643 C C . LEU A 1 79 ? 1.786 4.032 -3.309 1.00 92.38 79 LEU A C 1
ATOM 645 O O . LEU A 1 79 ? 2.354 4.829 -4.053 1.00 92.38 79 LEU A O 1
ATOM 649 N N . PHE A 1 80 ? 0.577 4.240 -2.802 1.00 92.75 80 PHE A N 1
ATOM 650 C CA . PHE A 1 80 ? -0.243 5.415 -3.062 1.00 92.75 80 PHE A CA 1
ATOM 651 C C . PHE A 1 80 ? -0.759 5.993 -1.755 1.00 92.75 80 PHE A C 1
ATOM 653 O O . PHE A 1 80 ? -1.133 5.249 -0.848 1.00 92.75 80 PHE A O 1
ATOM 660 N N . HIS A 1 81 ? -0.816 7.315 -1.701 1.00 91.56 81 HIS A N 1
ATOM 661 C CA . HIS A 1 81 ? -1.346 8.095 -0.597 1.00 91.56 81 HIS A CA 1
ATOM 662 C C . HIS A 1 81 ? -2.492 8.971 -1.114 1.00 91.56 81 HIS A C 1
ATOM 664 O O . HIS A 1 81 ? -2.350 9.656 -2.127 1.00 91.56 81 HIS A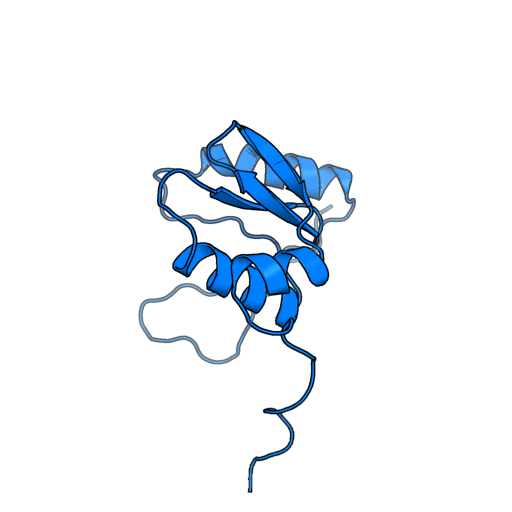 O 1
ATOM 670 N N . LYS A 1 82 ? -3.627 8.947 -0.410 1.00 92.00 82 LYS A N 1
ATOM 671 C CA . LYS A 1 82 ? -4.701 9.930 -0.543 1.00 92.00 82 LYS A CA 1
ATOM 672 C C . LYS A 1 82 ? -4.680 10.896 0.632 1.00 92.00 82 LYS A C 1
ATOM 674 O O . LYS A 1 82 ? -4.952 10.486 1.762 1.00 92.00 82 LYS A O 1
ATOM 679 N N . THR A 1 83 ? -4.421 12.156 0.312 1.00 87.62 83 THR A N 1
ATOM 680 C CA . THR A 1 83 ? -4.408 13.266 1.270 1.00 87.62 83 THR A CA 1
ATOM 681 C C . THR A 1 83 ? -5.816 13.613 1.745 1.00 87.62 83 THR A C 1
ATOM 683 O O . THR A 1 83 ? -6.812 13.294 1.088 1.00 87.62 83 THR A O 1
ATOM 686 N N . THR A 1 84 ? -5.902 14.377 2.834 1.00 86.81 84 THR A N 1
ATOM 687 C CA . THR A 1 84 ? -7.172 14.913 3.352 1.00 86.81 84 THR A CA 1
ATOM 688 C C . THR A 1 84 ? -7.934 15.746 2.308 1.00 86.81 84 THR A C 1
ATOM 690 O O . THR A 1 84 ? -9.163 15.769 2.309 1.00 86.81 84 THR A O 1
ATOM 693 N N . LYS A 1 85 ? -7.223 16.396 1.374 1.00 88.44 85 LYS A N 1
ATOM 694 C CA . LYS A 1 85 ? -7.819 17.192 0.284 1.00 88.44 85 LYS A CA 1
ATOM 695 C C . LYS A 1 85 ? -8.417 16.338 -0.840 1.00 88.44 85 LYS A C 1
ATOM 697 O O . LYS A 1 85 ? -9.106 16.865 -1.703 1.00 88.44 85 LYS A O 1
ATOM 702 N N . GLY A 1 86 ? -8.168 15.029 -0.828 1.00 88.50 86 GLY A N 1
ATOM 703 C CA . GLY A 1 86 ? -8.648 14.089 -1.837 1.00 88.50 86 GLY A CA 1
ATOM 704 C C . GLY A 1 86 ? -7.637 13.762 -2.936 1.00 88.50 86 GLY A C 1
ATOM 705 O O . GLY A 1 86 ? -7.873 12.804 -3.672 1.00 88.50 86 GLY A O 1
ATOM 706 N N . ASP A 1 87 ? -6.508 14.475 -3.010 1.00 89.75 87 ASP A N 1
ATOM 707 C CA . ASP A 1 87 ? -5.446 14.200 -3.983 1.00 89.75 87 ASP A CA 1
ATOM 708 C C . ASP A 1 87 ? -4.859 12.808 -3.764 1.00 89.75 87 ASP A C 1
ATOM 710 O O . ASP A 1 87 ? -4.460 12.475 -2.644 1.00 89.75 87 ASP A O 1
ATOM 714 N N . ILE A 1 88 ? -4.750 12.035 -4.846 1.00 91.94 88 ILE A N 1
ATOM 715 C CA . ILE A 1 88 ? -4.089 10.728 -4.866 1.00 91.94 88 ILE A CA 1
ATOM 716 C C . ILE A 1 88 ? -2.722 10.891 -5.518 1.00 91.94 88 ILE A C 1
ATOM 718 O O . ILE A 1 88 ? -2.629 11.326 -6.665 1.00 91.94 88 ILE A O 1
ATOM 722 N N . ARG A 1 89 ? -1.662 10.510 -4.805 1.00 89.75 89 ARG A N 1
ATOM 723 C CA . ARG A 1 89 ? -0.282 10.599 -5.295 1.00 89.75 89 ARG A CA 1
ATOM 724 C C . ARG A 1 89 ? 0.451 9.273 -5.085 1.00 89.75 89 ARG A C 1
ATOM 726 O O . ARG A 1 89 ? 0.191 8.591 -4.088 1.00 89.75 89 ARG A O 1
ATOM 733 N N . PRO A 1 90 ? 1.332 8.865 -6.015 1.00 90.81 90 PRO A N 1
ATOM 734 C CA . PRO A 1 90 ? 2.282 7.799 -5.733 1.00 90.81 90 PRO A CA 1
ATOM 735 C C . PRO A 1 90 ? 3.241 8.261 -4.631 1.00 90.81 90 PRO A C 1
ATOM 737 O O . PRO A 1 90 ? 3.510 9.450 -4.516 1.00 90.81 90 PRO A O 1
ATOM 740 N N . ILE A 1 91 ? 3.741 7.326 -3.829 1.00 88.75 91 ILE A N 1
ATOM 741 C CA . ILE A 1 91 ? 4.727 7.620 -2.787 1.00 88.75 91 ILE A CA 1
ATOM 742 C C . ILE A 1 91 ? 6.106 7.272 -3.333 1.00 88.75 91 ILE A C 1
ATOM 744 O O . ILE A 1 91 ? 6.419 6.092 -3.521 1.00 88.75 91 ILE A O 1
ATOM 748 N N . ALA A 1 92 ? 6.906 8.298 -3.593 1.00 81.88 92 ALA A N 1
ATOM 749 C CA . ALA A 1 92 ? 8.317 8.182 -3.915 1.00 81.88 92 ALA A CA 1
ATOM 750 C C . ALA A 1 92 ? 9.194 8.260 -2.649 1.00 81.88 92 ALA A C 1
ATOM 752 O O . ALA A 1 92 ? 8.706 8.402 -1.522 1.00 81.88 92 ALA A O 1
ATOM 753 N N . TYR A 1 93 ? 10.510 8.147 -2.840 1.00 77.50 93 TYR A N 1
ATOM 754 C CA . TYR A 1 93 ? 11.496 8.263 -1.762 1.00 77.50 93 TYR A CA 1
ATOM 755 C C . TYR A 1 93 ? 11.387 9.620 -1.054 1.00 77.50 93 TYR A C 1
ATOM 757 O O . TYR A 1 93 ? 11.398 9.705 0.175 1.00 77.50 93 TYR A O 1
ATOM 765 N N . GLU A 1 94 ? 11.269 10.679 -1.849 1.00 77.50 94 GLU A N 1
ATOM 766 C CA . GLU A 1 94 ? 11.225 12.070 -1.417 1.00 77.50 94 GLU A CA 1
ATOM 767 C C . GLU A 1 94 ? 9.975 12.333 -0.575 1.00 77.50 94 GLU A C 1
ATOM 769 O O . GLU A 1 94 ? 10.066 12.917 0.507 1.00 77.50 94 GLU A O 1
ATOM 774 N N . ASP A 1 95 ? 8.830 11.804 -1.020 1.00 78.06 95 ASP A N 1
ATOM 775 C CA . ASP A 1 95 ? 7.558 11.912 -0.306 1.00 78.06 95 ASP A CA 1
ATOM 776 C C . ASP A 1 95 ? 7.634 11.239 1.064 1.00 78.06 95 ASP A C 1
ATOM 778 O O . ASP A 1 95 ? 7.159 11.786 2.053 1.00 78.06 95 ASP A O 1
ATOM 782 N N . TYR A 1 96 ? 8.261 10.063 1.159 1.00 80.31 96 TYR A N 1
ATOM 783 C CA . TYR A 1 96 ? 8.428 9.380 2.443 1.00 80.31 96 TYR A CA 1
ATOM 784 C C . TYR A 1 96 ? 9.255 10.203 3.424 1.00 80.31 96 TYR A C 1
ATOM 786 O O . TYR A 1 96 ? 8.889 10.312 4.594 1.00 80.31 96 TYR A O 1
ATOM 794 N N . LYS A 1 97 ? 10.351 10.803 2.950 1.00 82.00 97 LYS A N 1
ATOM 795 C CA . LYS A 1 97 ? 11.198 11.650 3.788 1.00 82.00 97 LYS A CA 1
ATOM 796 C C . LYS A 1 97 ? 10.439 12.862 4.301 1.00 82.00 97 LYS A C 1
ATOM 798 O O . LYS A 1 97 ? 10.559 13.195 5.477 1.00 82.00 97 LYS A O 1
ATOM 803 N N . GLN A 1 98 ? 9.626 13.475 3.448 1.00 81.69 98 GLN A N 1
ATOM 804 C CA . GLN A 1 98 ? 8.775 14.591 3.837 1.00 81.69 98 GLN A CA 1
ATOM 805 C C . GLN A 1 98 ? 7.677 14.170 4.825 1.00 81.69 98 GLN A C 1
ATOM 807 O O . GLN A 1 98 ? 7.464 14.855 5.821 1.00 81.69 98 GLN A O 1
ATOM 812 N N . LEU A 1 99 ? 6.998 13.048 4.570 1.00 78.06 99 LEU A N 1
ATOM 813 C CA . LEU A 1 99 ? 5.886 12.558 5.391 1.00 78.06 99 LEU A CA 1
ATOM 814 C C . LEU A 1 99 ? 6.339 12.076 6.770 1.00 78.06 99 LEU A C 1
ATOM 816 O O . LEU A 1 99 ? 5.634 12.270 7.754 1.00 78.06 99 LEU A O 1
ATOM 820 N N . MET A 1 100 ? 7.495 11.418 6.837 1.00 80.75 100 MET A N 1
ATOM 821 C CA . MET A 1 100 ? 7.942 10.717 8.040 1.00 80.75 100 MET A CA 1
ATOM 822 C C . MET A 1 100 ? 9.084 11.422 8.774 1.00 80.75 100 MET A C 1
ATOM 824 O O . MET A 1 100 ? 9.439 10.998 9.872 1.00 80.75 100 MET A O 1
ATOM 828 N N . GLY A 1 101 ? 9.710 12.433 8.167 1.00 78.38 101 GLY A N 1
ATOM 829 C CA . GLY A 1 101 ? 10.912 13.073 8.708 1.00 78.38 101 GLY A CA 1
ATOM 830 C C . GLY A 1 101 ? 12.133 12.145 8.776 1.00 78.38 101 GLY A C 1
ATOM 831 O O . GLY A 1 101 ? 13.070 12.424 9.519 1.00 78.38 101 GLY A O 1
ATOM 832 N N . MET A 1 102 ? 12.136 11.031 8.035 1.00 77.06 102 MET A N 1
ATOM 833 C CA . MET A 1 102 ? 13.215 10.032 8.034 1.00 77.06 102 MET A CA 1
ATOM 834 C C . MET A 1 102 ? 13.493 9.487 6.634 1.00 77.06 102 MET A C 1
ATOM 836 O O . MET A 1 102 ? 12.614 9.467 5.779 1.00 77.06 1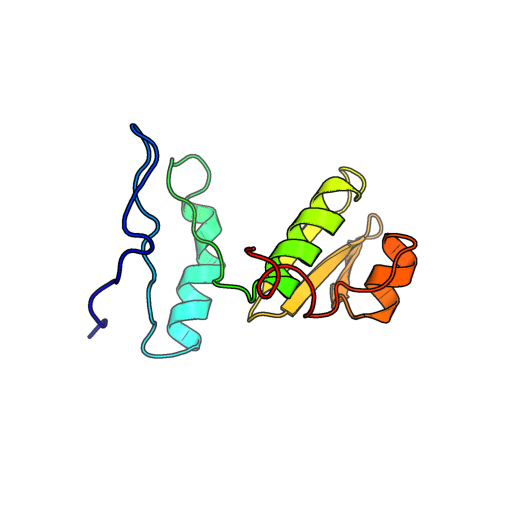02 MET A O 1
ATOM 840 N N . ASP A 1 103 ? 14.713 9.009 6.397 1.00 82.81 103 ASP A N 1
ATOM 841 C CA . ASP A 1 103 ? 15.089 8.438 5.102 1.00 82.81 103 ASP A CA 1
ATOM 842 C C . ASP A 1 103 ? 14.341 7.129 4.801 1.00 82.81 103 ASP A C 1
ATOM 844 O O . ASP A 1 103 ? 14.045 6.334 5.700 1.00 82.81 103 ASP A O 1
ATOM 848 N N . TRP A 1 104 ? 14.062 6.886 3.513 1.00 76.94 104 TRP A N 1
ATOM 849 C CA . TRP A 1 104 ? 13.446 5.638 3.059 1.00 76.94 104 TRP A CA 1
ATOM 850 C C . TRP A 1 104 ? 14.273 4.443 3.538 1.00 76.94 104 TRP A C 1
ATOM 852 O O . TRP A 1 104 ? 15.504 4.473 3.413 1.00 76.94 104 TRP A O 1
ATOM 862 N N . PRO A 1 105 ? 13.636 3.366 4.032 1.00 77.88 105 PRO A N 1
ATOM 863 C CA . PRO A 1 105 ? 14.352 2.185 4.476 1.00 77.88 105 PRO A CA 1
ATOM 864 C C . PRO A 1 105 ? 15.221 1.638 3.343 1.00 77.88 105 PRO A C 1
ATOM 866 O O . PRO A 1 105 ? 14.725 1.065 2.370 1.00 77.88 105 PRO A O 1
ATOM 869 N N . LYS A 1 106 ? 16.537 1.811 3.467 1.00 69.19 106 LYS A N 1
ATOM 870 C CA . LYS A 1 106 ? 17.494 1.165 2.576 1.00 69.19 106 LYS A CA 1
ATOM 871 C C . LYS A 1 106 ? 17.469 -0.334 2.887 1.00 69.19 106 LYS A C 1
ATOM 873 O O . LYS A 1 106 ? 17.378 -0.745 4.047 1.00 69.19 106 LYS A O 1
ATOM 878 N N . LEU A 1 107 ? 17.509 -1.171 1.851 1.00 52.81 107 LEU A N 1
ATOM 879 C CA . LEU A 1 107 ? 17.948 -2.555 2.041 1.00 52.81 107 LEU A CA 1
ATOM 880 C C . LEU A 1 107 ? 19.336 -2.480 2.692 1.00 52.81 107 LEU A C 1
ATOM 882 O O . LEU A 1 107 ? 20.141 -1.699 2.199 1.00 52.81 107 LEU A O 1
ATOM 886 N N . ILE A 1 108 ? 19.593 -3.293 3.733 1.00 47.91 108 ILE A N 1
ATOM 887 C CA . ILE A 1 108 ? 20.833 -3.394 4.553 1.00 47.91 108 ILE A CA 1
ATOM 888 C C . ILE A 1 108 ? 20.713 -2.544 5.848 1.00 47.91 108 ILE A C 1
ATOM 890 O O . ILE A 1 108 ? 20.724 -1.325 5.794 1.00 47.91 108 ILE A O 1
ATOM 894 N N . ASN A 1 109 ? 20.449 -3.075 7.056 1.00 44.19 109 ASN A N 1
ATOM 895 C CA . ASN A 1 109 ? 21.166 -4.105 7.826 1.00 44.19 109 ASN A CA 1
ATOM 896 C C . ASN A 1 109 ? 20.236 -4.824 8.835 1.00 44.19 109 ASN A C 1
ATOM 898 O O . ASN A 1 109 ? 19.841 -4.222 9.832 1.00 44.19 109 ASN A O 1
ATOM 902 N N . ARG A 1 110 ? 19.906 -6.111 8.625 1.00 43.16 110 ARG A N 1
ATOM 903 C CA . ARG A 1 110 ? 19.533 -7.047 9.723 1.00 43.16 110 ARG A CA 1
ATOM 904 C C . ARG A 1 110 ? 19.487 -8.537 9.336 1.00 43.16 110 ARG A C 1
ATOM 906 O O . ARG A 1 110 ? 18.832 -9.311 10.021 1.00 43.16 110 ARG A O 1
ATOM 913 N N . PHE A 1 111 ? 20.153 -8.940 8.250 1.00 38.44 111 PHE A N 1
ATOM 914 C CA . PHE A 1 111 ? 20.278 -10.359 7.866 1.00 38.44 111 PHE A CA 1
ATOM 915 C C . PHE A 1 111 ? 21.739 -10.849 7.771 1.00 38.44 111 PHE A C 1
ATOM 917 O O . PHE A 1 111 ? 21.956 -11.998 7.422 1.00 38.44 111 PHE A O 1
ATOM 924 N N . PHE A 1 112 ? 22.722 -10.019 8.151 1.00 38.75 112 PHE A N 1
ATOM 925 C CA . PHE A 1 112 ? 24.140 -10.404 8.296 1.00 38.75 112 PHE A CA 1
ATOM 926 C C . PHE A 1 112 ? 24.698 -10.104 9.698 1.00 38.75 112 PHE A C 1
ATOM 928 O O . PHE A 1 112 ? 25.867 -9.792 9.845 1.00 38.75 112 PHE A O 1
ATOM 935 N N . ASN A 1 113 ? 23.861 -10.173 10.734 1.00 36.94 113 ASN A N 1
ATOM 936 C CA . ASN A 1 113 ? 24.334 -10.286 12.116 1.00 36.94 113 ASN A CA 1
ATOM 937 C C . ASN A 1 113 ? 23.467 -11.326 12.826 1.00 36.94 113 ASN A C 1
ATOM 939 O O . ASN A 1 113 ? 22.486 -11.000 13.492 1.00 36.94 113 ASN A O 1
ATOM 943 N N . VAL A 1 114 ? 23.819 -12.587 12.606 1.00 35.62 114 VAL A N 1
ATOM 944 C CA . VAL A 1 114 ? 23.659 -13.644 13.601 1.00 35.62 114 VAL A CA 1
ATOM 945 C C . VAL A 1 114 ? 25.092 -14.045 13.931 1.00 35.62 114 VAL A C 1
ATOM 947 O O . VAL A 1 114 ? 25.862 -14.308 13.006 1.00 35.62 114 VAL A O 1
ATOM 950 N N . GLN A 1 115 ? 25.443 -13.918 15.211 1.00 37.03 115 GLN A N 1
ATOM 951 C CA . GLN A 1 115 ? 26.720 -14.362 15.770 1.00 37.03 115 GLN A CA 1
ATOM 952 C C . GLN A 1 115 ? 26.928 -15.859 15.555 1.00 37.03 115 GLN A C 1
ATOM 954 O O . GLN A 1 115 ? 25.907 -16.586 15.542 1.00 37.03 115 GLN A O 1
#